Protein AF-A0A953JJY9-F1 (afdb_monomer)

Sequence (98 aa):
FASAAGGVASSGIHMTSTTRHGHRKATTGLRLRPVLGLVGSGEGREPLAQLERFCRGVSGPAFSHIFTEKEGADGHCQSGNLAYSAAVSMDWLDEAFA

pLDDT: mean 80.06, std 23.29, range [26.8, 98.19]

Secondary structure (DSSP, 8-state):
---------------EEE---------TT--PPPEEEEEEGGG-HHHHHHHHHHHHH-SS-EEEEEE-GGGT--SGGGTT-HHHHHHHHHHHHHHHH-

Foldseek 3Di:
DDDDDDDDDPPDPDKDKDDDPDDDPPPPPDDFAEDEAEAAPVCDDPSVVVLVCVCVVGPDIYIYDYHYVVNLQRDPPRVRCVPVVVVVVVSVVVVRPD

Nearest PDB structures (foldseek):
  5bp4-assembly3_F  TM=3.730E-01  e=6.730E-01  Mycolicibacterium smegmatis MC2 155
  5bp4-assembly7_M  TM=3.591E-01  e=1.159E+00  Mycolicibacterium smegmatis MC2 155
  5bp4-assembly4_H  TM=3.689E-01  e=1.864E+00  Mycolicibacterium smegmatis MC2 155

Radius of gyration: 16.46 Å; Cα contacts (8 Å, |Δi|>4): 113; chains: 1; bounding box: 34×44×38 Å

Structure (mmCIF, N/CA/C/O backbone):
data_AF-A0A953JJY9-F1
#
_entry.id   AF-A0A953JJY9-F1
#
loop_
_atom_site.group_PDB
_atom_site.id
_atom_site.type_symbol
_atom_site.label_atom_id
_atom_site.label_alt_id
_atom_site.label_comp_id
_atom_site.label_asym_id
_atom_site.label_entity_id
_atom_site.label_seq_id
_atom_site.pdbx_PDB_ins_code
_atom_site.Cartn_x
_atom_site.Cartn_y
_atom_site.Cartn_z
_atom_site.occupancy
_atom_site.B_iso_or_equiv
_atom_site.auth_seq_id
_atom_site.auth_comp_id
_atom_site.auth_asym_id
_atom_site.auth_atom_id
_atom_site.pdbx_PDB_model_num
ATOM 1 N N . PHE A 1 1 ? 22.774 -26.645 22.298 1.00 31.36 1 PHE A N 1
ATOM 2 C CA . PHE A 1 1 ? 21.880 -27.814 22.419 1.00 31.36 1 PHE A CA 1
ATOM 3 C C . PHE A 1 1 ? 20.616 -27.498 21.632 1.00 31.36 1 PHE A C 1
ATOM 5 O O . PHE A 1 1 ? 20.199 -26.349 21.642 1.00 31.36 1 PHE A O 1
ATOM 12 N N . ALA A 1 2 ? 20.134 -28.463 20.855 1.00 35.72 2 ALA A N 1
ATOM 13 C CA . ALA A 1 2 ? 19.170 -28.312 19.766 1.00 35.72 2 ALA A CA 1
ATOM 14 C C . ALA A 1 2 ? 17.785 -27.775 20.182 1.00 35.72 2 ALA A C 1
ATOM 16 O O . ALA A 1 2 ? 17.337 -28.049 21.288 1.00 35.72 2 ALA A O 1
ATOM 17 N N . SER A 1 3 ? 17.071 -27.127 19.256 1.00 32.03 3 SER A N 1
ATOM 18 C CA . SER A 1 3 ? 15.881 -27.738 18.637 1.00 32.03 3 SER A CA 1
ATOM 19 C C . SER A 1 3 ? 15.343 -26.862 17.507 1.00 32.03 3 SER A C 1
ATOM 21 O O . SER A 1 3 ? 15.116 -25.668 17.677 1.00 32.03 3 SER A O 1
ATOM 23 N N . ALA A 1 4 ? 15.118 -27.494 16.358 1.00 42.56 4 ALA A N 1
ATOM 24 C CA . ALA A 1 4 ? 14.312 -26.961 15.277 1.00 42.56 4 ALA A CA 1
ATOM 25 C C . ALA A 1 4 ? 12.836 -26.883 15.699 1.00 42.56 4 ALA A C 1
ATOM 27 O O . ALA A 1 4 ? 12.348 -27.745 16.430 1.00 42.56 4 ALA A O 1
ATOM 28 N N . ALA A 1 5 ? 12.125 -25.898 15.163 1.00 35.84 5 ALA A N 1
ATOM 29 C CA . ALA A 1 5 ? 10.695 -25.986 14.915 1.00 35.84 5 ALA A CA 1
ATOM 30 C C . ALA A 1 5 ? 10.437 -25.293 13.576 1.00 35.84 5 ALA A C 1
ATOM 32 O O . ALA A 1 5 ? 10.480 -24.069 13.469 1.00 35.84 5 ALA A O 1
ATOM 33 N N . GLY A 1 6 ? 10.247 -26.108 12.539 1.00 37.72 6 GLY A N 1
ATOM 34 C CA . GLY A 1 6 ? 9.621 -25.657 11.310 1.00 37.72 6 GLY A CA 1
ATOM 35 C C . GLY A 1 6 ? 8.184 -25.251 11.616 1.00 37.72 6 GLY A C 1
ATOM 36 O O . GLY A 1 6 ? 7.442 -26.001 12.247 1.00 37.72 6 GLY A O 1
ATOM 37 N N . GLY A 1 7 ? 7.815 -24.057 11.175 1.00 26.80 7 GLY A N 1
ATOM 38 C CA . GLY A 1 7 ? 6.450 -23.562 11.151 1.00 26.80 7 GLY A CA 1
ATOM 39 C C . GLY A 1 7 ? 6.220 -22.938 9.785 1.00 26.80 7 GLY A C 1
ATOM 40 O O . GLY A 1 7 ? 7.044 -22.158 9.314 1.00 26.80 7 GLY A O 1
ATOM 41 N N . VAL A 1 8 ? 5.144 -23.356 9.126 1.00 33.62 8 VAL A N 1
ATOM 42 C CA . VAL A 1 8 ? 4.689 -22.860 7.827 1.00 33.62 8 VAL A CA 1
ATOM 43 C C . VAL A 1 8 ? 4.668 -21.331 7.851 1.00 33.62 8 VAL A C 1
ATOM 45 O O . VAL A 1 8 ? 3.987 -20.737 8.685 1.00 33.62 8 VAL A O 1
ATOM 48 N N . ALA A 1 9 ? 5.424 -20.695 6.955 1.00 30.19 9 ALA A N 1
ATOM 49 C CA . ALA A 1 9 ? 5.325 -19.262 6.736 1.00 30.19 9 ALA A CA 1
ATOM 50 C C . ALA A 1 9 ? 3.935 -18.974 6.158 1.00 30.19 9 ALA A C 1
ATOM 52 O O . ALA A 1 9 ? 3.696 -19.163 4.966 1.00 30.19 9 ALA A O 1
ATOM 53 N N . SER A 1 10 ? 3.003 -18.553 7.015 1.00 36.44 10 SER A N 1
ATOM 54 C CA . SER A 1 10 ? 1.906 -17.710 6.556 1.00 36.44 10 SER A CA 1
ATOM 55 C C . SER A 1 10 ? 2.552 -16.541 5.822 1.00 36.44 10 SER A C 1
ATOM 57 O O . SER A 1 10 ? 3.498 -15.941 6.339 1.00 36.44 10 SER A O 1
ATOM 59 N N . SER A 1 11 ? 2.098 -16.267 4.604 1.00 40.00 11 SER A N 1
ATOM 60 C CA . SER A 1 11 ? 2.515 -15.122 3.798 1.00 40.00 11 SER A CA 1
ATOM 61 C C . SER A 1 11 ? 1.989 -13.826 4.432 1.00 40.00 11 SER A C 1
ATOM 63 O O . SER A 1 11 ? 1.206 -13.110 3.825 1.00 40.00 11 SER A O 1
ATOM 65 N N . GLY A 1 12 ? 2.360 -13.558 5.683 1.00 44.75 12 GLY A N 1
ATOM 66 C CA . GLY A 1 12 ? 2.023 -12.338 6.396 1.00 44.75 12 GLY A CA 1
ATOM 67 C C . GLY A 1 12 ? 2.920 -11.226 5.885 1.00 44.75 12 GLY A C 1
ATOM 68 O O . GLY A 1 12 ? 4.140 -11.268 6.069 1.00 44.75 12 GLY A O 1
ATOM 69 N N . ILE A 1 13 ? 2.321 -10.255 5.210 1.00 59.59 13 ILE A N 1
ATOM 70 C CA . ILE A 1 13 ? 2.979 -9.023 4.789 1.00 59.59 13 ILE A CA 1
ATOM 71 C C . ILE A 1 13 ? 3.521 -8.353 6.058 1.00 59.59 13 ILE A C 1
ATOM 73 O O . ILE A 1 13 ? 2.768 -7.995 6.960 1.00 59.59 13 ILE A O 1
ATOM 77 N N . HIS A 1 14 ? 4.847 -8.252 6.183 1.00 57.41 14 HIS A N 1
ATOM 78 C CA . HIS A 1 14 ? 5.489 -7.793 7.416 1.00 57.41 14 HIS A CA 1
ATOM 79 C C . HIS A 1 14 ? 5.311 -6.277 7.578 1.00 57.41 14 HIS A C 1
ATOM 81 O O . HIS A 1 14 ? 6.143 -5.491 7.124 1.00 57.41 14 HIS A O 1
ATOM 87 N N . MET A 1 15 ? 4.223 -5.855 8.225 1.00 67.25 15 MET A N 1
ATOM 88 C CA . MET A 1 15 ? 3.979 -4.443 8.502 1.00 67.25 15 MET A CA 1
ATOM 89 C C . MET A 1 15 ? 4.833 -3.933 9.657 1.00 67.25 15 MET A C 1
ATOM 91 O O . MET A 1 15 ? 4.920 -4.531 10.730 1.00 67.25 15 MET A O 1
ATOM 95 N N . THR A 1 16 ? 5.441 -2.767 9.454 1.00 63.97 16 THR A N 1
ATOM 96 C CA . THR A 1 16 ? 6.185 -2.088 10.516 1.00 63.97 16 THR A CA 1
ATOM 97 C C . THR A 1 16 ? 5.226 -1.244 11.355 1.00 63.97 16 THR A C 1
ATOM 99 O O . THR A 1 16 ? 4.613 -0.295 10.866 1.00 63.97 16 THR A O 1
ATOM 102 N N . SER A 1 17 ? 5.071 -1.599 12.634 1.00 52.31 17 SER A N 1
ATOM 103 C CA . SER A 1 17 ? 4.299 -0.817 13.607 1.00 52.31 17 SER A CA 1
ATOM 104 C C . SER A 1 17 ? 5.234 0.075 14.418 1.00 52.31 17 SER A C 1
ATOM 106 O O . SER A 1 17 ? 6.204 -0.402 15.007 1.00 52.31 17 SER A O 1
ATOM 108 N N . THR A 1 18 ? 4.941 1.376 14.482 1.00 54.62 18 THR A N 1
ATOM 109 C CA . THR A 1 18 ? 5.659 2.308 15.364 1.00 54.62 18 THR A CA 1
ATOM 110 C C . THR A 1 18 ? 4.679 2.917 16.359 1.00 54.62 18 THR A C 1
ATOM 112 O O . THR A 1 18 ? 3.974 3.872 16.048 1.00 54.62 18 THR A O 1
ATOM 115 N N . THR A 1 19 ? 4.655 2.401 17.590 1.00 47.41 19 THR A N 1
ATOM 116 C CA . THR A 1 19 ? 3.926 3.035 18.700 1.00 47.41 19 THR A CA 1
ATOM 117 C C . THR A 1 19 ? 4.924 3.709 19.640 1.00 47.41 19 THR A C 1
ATOM 119 O O . THR A 1 19 ? 5.706 3.031 20.304 1.00 47.41 19 THR A O 1
ATOM 122 N N . ARG A 1 20 ? 4.917 5.048 19.736 1.00 50.06 20 ARG A N 1
ATOM 123 C CA . ARG A 1 20 ? 5.673 5.763 20.783 1.00 50.06 20 ARG A CA 1
ATOM 124 C C . ARG A 1 20 ? 4.785 6.037 21.997 1.00 50.06 20 ARG A C 1
ATOM 126 O O . ARG A 1 20 ? 3.811 6.776 21.903 1.00 50.06 20 ARG A O 1
ATOM 133 N N . HIS A 1 21 ? 5.208 5.534 23.156 1.00 41.34 21 HIS A N 1
ATOM 134 C CA . HIS A 1 21 ? 4.805 6.026 24.476 1.00 41.34 21 HIS A CA 1
ATOM 135 C C . HIS A 1 21 ? 5.470 7.396 24.715 1.00 41.34 21 HIS A C 1
ATOM 137 O O . HIS A 1 21 ? 6.595 7.482 25.199 1.00 41.34 21 HIS A O 1
ATOM 143 N N . GLY A 1 22 ? 4.827 8.487 24.301 1.00 46.75 22 GLY A N 1
ATOM 144 C CA . GLY A 1 22 ? 5.287 9.849 24.581 1.00 46.75 22 GLY A CA 1
ATOM 145 C C . GLY A 1 22 ? 4.179 10.662 25.235 1.00 46.75 22 GLY A C 1
ATOM 146 O O . GLY A 1 22 ? 3.059 10.665 24.731 1.00 46.75 22 GLY A O 1
ATOM 147 N N . HIS A 1 23 ? 4.493 11.360 26.332 1.00 44.78 23 HIS A N 1
ATOM 148 C CA . HIS A 1 23 ? 3.585 12.244 27.070 1.00 44.78 23 HIS A CA 1
ATOM 149 C C . HIS A 1 23 ? 3.063 13.395 26.188 1.00 44.78 23 HIS A C 1
ATOM 151 O O . HIS A 1 23 ? 3.574 14.513 26.225 1.00 44.78 23 HIS A O 1
ATOM 157 N N . ARG A 1 24 ? 2.029 13.144 25.382 1.00 59.38 24 ARG A N 1
ATOM 158 C CA . ARG A 1 24 ? 1.174 14.192 24.812 1.00 59.38 24 ARG A CA 1
ATOM 159 C C . ARG A 1 24 ? -0.081 14.281 25.677 1.00 59.38 24 ARG A C 1
ATOM 161 O O . ARG A 1 24 ? -0.573 13.255 26.141 1.00 59.38 24 ARG A O 1
ATOM 168 N N . LYS A 1 25 ? -0.563 15.505 25.942 1.00 50.53 25 LYS A N 1
ATOM 169 C CA . LYS A 1 25 ? -1.777 15.744 26.744 1.00 50.53 25 LYS A CA 1
ATOM 170 C C . LYS A 1 25 ? -2.889 14.814 26.261 1.00 50.53 25 LYS A C 1
ATOM 172 O O . LYS A 1 25 ? -3.255 14.866 25.088 1.00 50.53 25 LYS A O 1
ATOM 177 N N . ALA A 1 26 ? -3.404 13.989 27.170 1.00 53.12 26 ALA A N 1
ATOM 178 C CA . ALA A 1 26 ? -4.553 13.143 26.909 1.00 53.12 26 ALA A CA 1
ATOM 179 C C . ALA A 1 26 ? -5.703 14.034 26.424 1.00 53.12 26 ALA A C 1
ATOM 181 O O . ALA A 1 26 ? -6.202 14.884 27.159 1.00 53.12 26 ALA A O 1
ATOM 182 N N . THR A 1 27 ? -6.084 13.883 25.159 1.00 56.78 27 THR A N 1
ATOM 183 C CA . THR A 1 27 ? -7.329 14.443 24.632 1.00 56.78 27 THR A CA 1
ATOM 184 C C . THR A 1 27 ? -8.425 13.498 25.100 1.00 56.78 27 THR A C 1
ATOM 186 O O . THR A 1 27 ? -8.821 12.570 24.398 1.00 56.78 27 THR A O 1
ATOM 189 N N . THR A 1 28 ? -8.808 13.646 26.367 1.00 50.34 28 THR A N 1
AT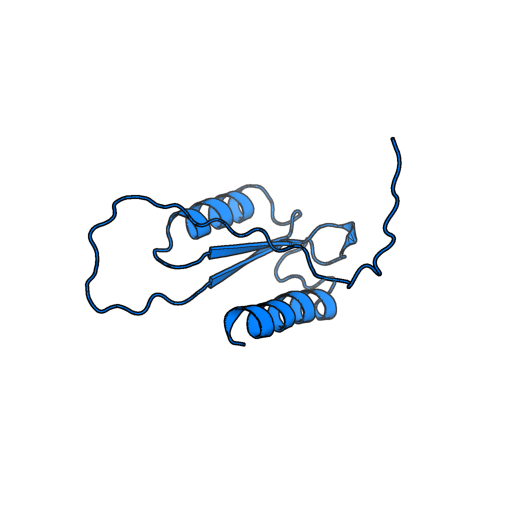OM 190 C CA . THR A 1 28 ? -9.777 12.783 27.039 1.00 50.34 28 THR A CA 1
ATOM 191 C C . THR A 1 28 ? -11.074 12.769 26.223 1.00 50.34 28 THR A C 1
ATOM 193 O O . THR A 1 28 ? -11.759 13.784 26.146 1.00 50.34 28 THR A O 1
ATOM 196 N N . GLY A 1 29 ? -11.373 11.642 25.564 1.00 59.12 29 GLY A N 1
ATOM 197 C CA . GLY A 1 29 ? -12.608 11.422 24.798 1.00 59.12 29 GLY A CA 1
ATOM 198 C C . GLY A 1 29 ? -12.466 11.204 23.284 1.00 59.12 29 GLY A C 1
ATOM 199 O O . GLY A 1 29 ? -13.445 10.796 22.662 1.00 59.12 29 GLY A O 1
ATOM 200 N N . LEU A 1 30 ? -11.294 11.410 22.664 1.00 62.53 30 LEU A N 1
ATOM 201 C CA . LEU A 1 30 ? -11.138 11.180 21.218 1.00 62.53 30 LEU A CA 1
ATOM 202 C C . LEU A 1 30 ? -10.676 9.742 20.918 1.00 62.53 30 LEU A C 1
ATOM 204 O O . LEU A 1 30 ? -9.567 9.350 21.280 1.00 62.53 30 LEU A O 1
ATOM 208 N N . ARG A 1 31 ? -11.503 8.951 20.215 1.00 68.62 31 ARG A N 1
ATOM 209 C CA . ARG A 1 31 ? -11.091 7.638 19.686 1.00 68.62 31 ARG A CA 1
ATOM 210 C C . ARG A 1 31 ? -10.190 7.847 18.470 1.00 68.62 31 ARG A C 1
ATOM 212 O O . ARG A 1 31 ? -10.671 8.107 17.367 1.00 68.62 31 ARG A O 1
ATOM 219 N N . LEU A 1 32 ? -8.887 7.737 18.694 1.00 78.94 32 LEU A N 1
ATOM 220 C CA . LEU A 1 32 ? -7.874 7.817 17.649 1.00 78.94 32 LEU A CA 1
ATOM 221 C C . LEU A 1 32 ? -8.041 6.651 16.664 1.00 78.94 32 LEU A C 1
ATOM 223 O O . LEU A 1 32 ? -8.243 5.510 17.079 1.00 78.94 32 LEU A O 1
ATOM 227 N N . ARG A 1 33 ? -8.002 6.948 15.362 1.00 85.62 33 ARG A N 1
ATOM 228 C CA . ARG A 1 33 ? -8.147 5.948 14.297 1.00 85.62 33 ARG A CA 1
ATOM 229 C C . ARG A 1 33 ? -6.772 5.401 13.908 1.00 85.62 33 ARG A C 1
ATOM 231 O O . ARG A 1 33 ? -5.847 6.209 13.802 1.00 85.62 33 ARG A O 1
ATOM 238 N N . PRO A 1 34 ? -6.627 4.077 13.719 1.00 93.69 34 PRO A N 1
ATOM 239 C CA . PRO A 1 34 ? -5.408 3.526 13.147 1.00 93.69 34 PRO A CA 1
ATOM 240 C C . PRO A 1 34 ? -5.251 4.033 11.709 1.00 93.69 34 PRO A C 1
ATOM 242 O O . PRO A 1 34 ? -6.244 4.258 11.013 1.00 93.69 34 PRO A O 1
ATOM 245 N N . VAL A 1 35 ? -4.008 4.239 11.282 1.00 95.00 35 VAL A N 1
ATOM 246 C CA . VAL A 1 35 ? -3.676 4.685 9.924 1.00 95.00 35 VAL A CA 1
ATOM 247 C C . VAL A 1 35 ? -2.636 3.768 9.294 1.00 95.00 35 VAL A C 1
ATOM 249 O O . VAL A 1 35 ? -1.736 3.291 9.986 1.00 95.00 35 VAL A O 1
ATOM 252 N N . LEU A 1 36 ? -2.736 3.587 7.979 1.00 96.94 36 LEU A N 1
ATOM 253 C CA . LEU A 1 36 ? -1.746 2.907 7.150 1.00 96.94 36 LEU A CA 1
ATOM 254 C C . LEU A 1 36 ? -1.180 3.896 6.129 1.00 96.94 36 LEU A C 1
ATOM 256 O O . LEU A 1 36 ? -1.926 4.475 5.341 1.00 96.94 36 LEU A O 1
ATOM 260 N N . GLY A 1 37 ? 0.133 4.106 6.164 1.00 97.12 37 GLY A N 1
ATOM 261 C CA . GLY A 1 37 ? 0.868 4.847 5.145 1.00 97.12 37 GLY A CA 1
ATOM 262 C C . GLY A 1 37 ? 1.465 3.904 4.103 1.00 97.12 37 GLY A C 1
ATOM 263 O O . GLY A 1 37 ? 2.124 2.927 4.454 1.00 97.12 37 GLY A O 1
ATOM 264 N N . LEU A 1 38 ? 1.257 4.213 2.827 1.00 97.69 38 LEU A N 1
ATOM 265 C CA . LEU A 1 38 ? 1.742 3.432 1.693 1.00 97.69 38 LEU A CA 1
ATOM 266 C C . LEU A 1 38 ? 2.665 4.303 0.844 1.00 97.69 38 LEU A C 1
ATOM 268 O O . LEU A 1 38 ? 2.304 5.430 0.508 1.00 97.69 38 LEU A O 1
ATOM 272 N N . VAL A 1 39 ? 3.850 3.796 0.513 1.00 98.12 39 VAL A N 1
ATOM 273 C CA . VAL A 1 39 ? 4.795 4.483 -0.378 1.00 98.12 39 VAL A CA 1
ATOM 274 C C . VAL A 1 39 ? 5.628 3.463 -1.139 1.00 98.12 39 VAL A C 1
ATOM 276 O O . VAL A 1 39 ? 5.947 2.401 -0.614 1.00 98.12 39 VAL A O 1
ATOM 279 N N . GLY A 1 40 ? 6.005 3.772 -2.368 1.00 98.12 40 GLY A N 1
ATOM 280 C CA . GLY A 1 40 ? 6.976 2.994 -3.121 1.00 98.12 40 GLY A CA 1
ATOM 281 C C . GLY A 1 40 ? 8.419 3.457 -2.894 1.00 98.12 40 GLY A C 1
ATOM 282 O O . GLY A 1 40 ? 8.697 4.651 -2.767 1.00 98.12 40 GLY A O 1
ATOM 283 N N . SER A 1 41 ? 9.377 2.526 -2.875 1.00 97.69 41 SER A N 1
ATOM 284 C CA . SER A 1 41 ? 10.808 2.841 -2.753 1.00 97.69 41 SER A CA 1
ATOM 285 C C . SER A 1 41 ? 11.342 3.659 -3.934 1.00 97.69 41 SER A C 1
ATOM 287 O O . SER A 1 41 ? 12.339 4.366 -3.786 1.00 97.69 41 SER A O 1
ATOM 289 N N . GLY A 1 42 ? 10.674 3.582 -5.089 1.00 97.19 42 GLY A N 1
ATOM 290 C CA . GLY A 1 42 ? 10.984 4.332 -6.304 1.00 97.19 42 GLY A CA 1
AT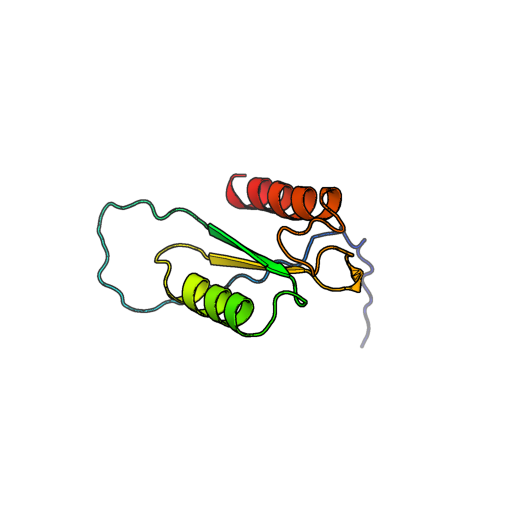OM 291 C C . GLY A 1 42 ? 10.400 5.750 -6.343 1.00 97.19 42 GLY A C 1
ATOM 292 O O . GLY A 1 42 ? 10.738 6.513 -7.245 1.00 97.19 42 GLY A O 1
ATOM 293 N N . GLU A 1 43 ? 9.572 6.156 -5.370 1.00 96.94 43 GLU A N 1
ATOM 294 C CA . GLU A 1 43 ? 8.941 7.492 -5.353 1.00 96.94 43 GLU A CA 1
ATOM 295 C C . GLU A 1 43 ? 9.912 8.626 -4.965 1.00 96.94 43 GLU A C 1
ATOM 297 O O . GLU A 1 43 ? 9.621 9.812 -5.133 1.00 96.94 43 GLU A O 1
ATOM 302 N N . GLY A 1 44 ? 11.107 8.275 -4.487 1.00 96.56 44 GLY A N 1
ATOM 303 C CA . GLY A 1 44 ? 12.175 9.216 -4.169 1.00 96.56 44 GLY A CA 1
ATOM 304 C C . GLY A 1 44 ? 12.171 9.704 -2.719 1.00 96.56 44 GLY A C 1
ATOM 305 O O . GLY A 1 44 ? 11.389 9.285 -1.868 1.00 96.56 44 GLY A O 1
ATOM 306 N N . ARG A 1 45 ? 13.119 10.597 -2.411 1.00 97.56 45 ARG A N 1
ATOM 307 C CA . ARG A 1 45 ? 13.437 10.965 -1.019 1.00 97.56 45 ARG A CA 1
ATOM 308 C C . ARG A 1 45 ? 12.318 11.712 -0.300 1.00 97.56 45 ARG A C 1
ATOM 310 O O . ARG A 1 45 ? 12.125 11.486 0.889 1.00 97.56 45 ARG A O 1
ATOM 317 N N . GLU A 1 46 ? 11.628 12.624 -0.983 1.00 98.19 46 GLU A N 1
ATOM 318 C CA . GLU A 1 46 ? 10.620 13.461 -0.323 1.00 98.19 46 GLU A CA 1
ATOM 319 C C . GLU A 1 46 ? 9.373 12.653 0.081 1.00 98.19 46 GLU A C 1
ATOM 321 O O . GLU A 1 46 ? 9.008 12.749 1.251 1.00 98.19 46 GLU A O 1
ATOM 326 N N . PRO A 1 47 ? 8.776 11.788 -0.767 1.00 97.31 47 PRO A N 1
ATOM 327 C CA . PRO A 1 47 ? 7.668 10.924 -0.339 1.00 97.31 47 PRO A CA 1
ATOM 328 C C . PRO A 1 47 ? 8.021 10.012 0.844 1.00 97.31 47 PRO A C 1
ATOM 330 O O . PRO A 1 47 ? 7.252 9.908 1.799 1.00 97.31 47 PRO A O 1
ATOM 333 N N . LEU A 1 48 ? 9.226 9.431 0.851 1.00 97.44 48 LEU A N 1
ATOM 334 C CA . LEU A 1 48 ? 9.717 8.627 1.978 1.00 97.44 48 LEU A CA 1
ATOM 335 C C . LEU A 1 48 ? 9.857 9.458 3.266 1.00 97.44 48 LEU A C 1
ATOM 337 O O . LEU A 1 48 ? 9.439 9.027 4.342 1.00 97.44 48 LEU A O 1
ATOM 341 N N . ALA A 1 49 ? 10.399 10.676 3.169 1.00 97.56 49 ALA A N 1
ATOM 342 C CA . ALA A 1 49 ? 10.501 11.585 4.310 1.00 97.56 49 ALA A CA 1
ATOM 343 C C . ALA A 1 49 ? 9.119 12.045 4.810 1.00 97.56 49 ALA A C 1
ATOM 345 O O . ALA A 1 49 ? 8.921 12.230 6.013 1.00 97.56 49 ALA A O 1
ATOM 346 N N . GLN A 1 50 ? 8.152 12.230 3.909 1.00 97.75 50 GLN A N 1
ATOM 347 C CA . GLN A 1 50 ? 6.772 12.559 4.260 1.00 97.75 50 GLN A CA 1
ATOM 348 C C . GLN A 1 50 ? 6.083 11.408 4.989 1.00 97.75 50 GLN A C 1
ATOM 350 O O . GLN A 1 50 ? 5.429 11.672 5.996 1.00 97.75 50 GLN A O 1
ATOM 355 N N . LEU A 1 51 ? 6.289 10.157 4.562 1.00 97.19 51 LEU A N 1
ATOM 356 C CA . LEU A 1 51 ? 5.796 8.980 5.279 1.00 97.19 51 LEU A CA 1
ATOM 357 C C . LEU A 1 51 ? 6.330 8.946 6.718 1.00 97.19 51 LEU A C 1
ATOM 359 O O . LEU A 1 51 ? 5.554 8.824 7.665 1.00 97.19 51 LEU A O 1
ATOM 363 N N . GLU A 1 52 ? 7.639 9.132 6.908 1.00 95.94 52 GLU A N 1
ATOM 364 C CA . GLU A 1 52 ? 8.243 9.135 8.246 1.00 95.94 52 GLU A CA 1
ATOM 365 C C . GLU A 1 52 ? 7.653 10.247 9.135 1.00 95.94 52 GLU A C 1
ATOM 367 O O . GLU A 1 52 ? 7.286 10.022 10.295 1.00 95.94 52 GLU A O 1
ATOM 372 N N . ARG A 1 53 ? 7.520 11.464 8.586 1.00 97.00 53 ARG A N 1
ATOM 373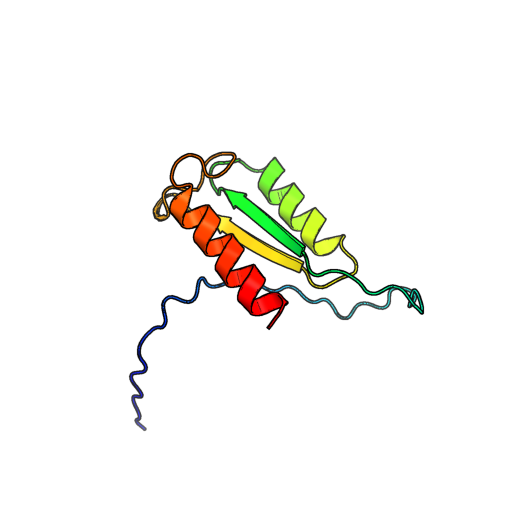 C CA . ARG A 1 53 ? 6.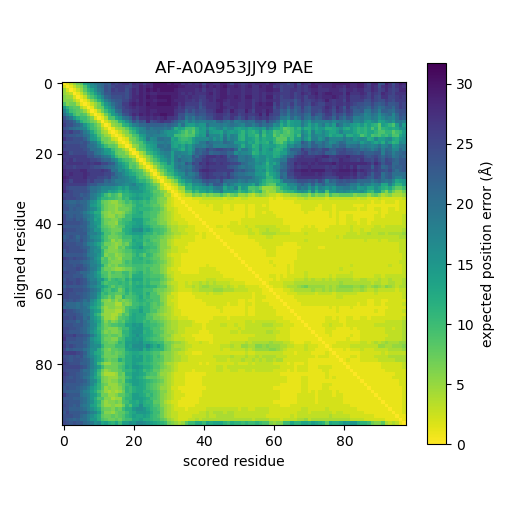907 12.606 9.283 1.00 97.00 53 ARG A CA 1
ATOM 374 C C . ARG A 1 53 ? 5.440 12.338 9.622 1.00 97.00 53 ARG A C 1
ATOM 376 O O . ARG A 1 53 ? 5.017 12.680 10.725 1.00 97.00 53 ARG A O 1
ATOM 383 N N . PHE A 1 54 ? 4.687 11.722 8.711 1.00 94.88 54 PHE A N 1
ATOM 384 C CA . PHE A 1 54 ? 3.288 11.346 8.903 1.00 94.88 54 PHE A CA 1
ATOM 385 C C . PHE A 1 54 ? 3.141 10.350 10.057 1.00 94.88 54 PHE A C 1
ATOM 387 O O . PHE A 1 54 ? 2.453 10.655 11.033 1.00 94.88 54 PHE A O 1
ATOM 394 N N . CYS A 1 55 ? 3.863 9.225 10.020 1.00 93.56 55 CYS A N 1
ATOM 395 C CA . CYS A 1 55 ? 3.807 8.196 11.062 1.00 93.56 55 CYS A CA 1
ATOM 396 C C . CYS A 1 55 ? 4.214 8.734 12.445 1.00 93.56 55 CYS A C 1
ATOM 398 O O . CYS A 1 55 ? 3.656 8.332 13.462 1.00 93.56 55 CYS A O 1
ATOM 400 N N . ARG A 1 56 ? 5.145 9.695 12.508 1.00 91.44 56 ARG A N 1
ATOM 401 C CA . ARG A 1 56 ? 5.520 10.384 13.759 1.00 91.44 56 ARG A CA 1
ATOM 402 C C . ARG A 1 56 ? 4.515 11.447 14.222 1.00 91.44 56 ARG A C 1
ATOM 404 O O . ARG A 1 56 ? 4.521 11.840 15.397 1.00 91.44 56 ARG A O 1
ATOM 411 N N . GLY A 1 57 ? 3.742 11.997 13.291 1.00 90.62 57 GLY A N 1
ATOM 412 C CA . GLY A 1 57 ? 2.834 13.117 13.511 1.00 90.62 57 GLY A CA 1
ATOM 413 C C . GLY A 1 57 ? 1.477 12.687 14.054 1.00 90.62 57 GLY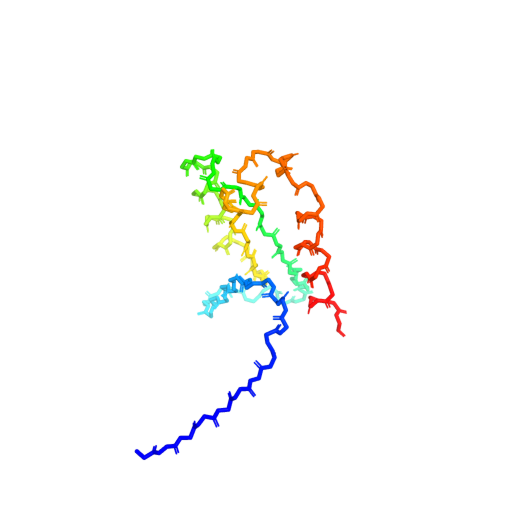 A C 1
ATOM 414 O O . GLY A 1 57 ? 0.928 13.382 14.914 1.00 90.62 57 GLY A O 1
ATOM 415 N N . VAL A 1 58 ? 0.966 11.545 13.588 1.00 89.69 58 VAL A N 1
ATOM 416 C CA . VAL A 1 58 ? -0.351 11.036 13.978 1.00 89.69 58 VAL A CA 1
ATOM 417 C C . VAL A 1 58 ? -0.411 10.671 15.460 1.00 89.69 58 VAL A C 1
ATOM 419 O O . VAL A 1 58 ? 0.547 10.188 16.059 1.00 89.69 58 VAL A O 1
ATOM 422 N N . SER A 1 59 ? -1.558 10.952 16.075 1.00 87.19 59 SER A N 1
ATOM 423 C CA . SER A 1 59 ? -1.775 10.706 17.502 1.00 87.19 59 SER A CA 1
ATOM 424 C C . SER A 1 59 ? -2.161 9.256 17.814 1.00 87.19 59 SER A C 1
ATOM 426 O O . SER A 1 59 ? -2.002 8.845 18.959 1.00 87.19 59 SER A O 1
ATOM 428 N N . GLY A 1 60 ? -2.678 8.508 16.830 1.00 87.81 60 GLY A N 1
ATOM 429 C CA . GLY A 1 60 ? -3.102 7.105 16.952 1.00 87.81 60 GLY A CA 1
ATOM 430 C C . GLY A 1 60 ? -2.067 6.092 16.452 1.00 87.81 60 GLY A C 1
ATOM 431 O O . GLY A 1 60 ? -0.971 6.490 16.057 1.00 87.81 60 GLY A O 1
ATOM 432 N N . PRO A 1 61 ? -2.409 4.787 16.451 1.00 91.38 61 PRO A N 1
ATOM 433 C CA . PRO A 1 61 ? -1.554 3.747 15.885 1.00 91.38 61 PRO A CA 1
ATOM 434 C C . PRO A 1 61 ? -1.225 4.034 14.417 1.00 91.38 61 PRO A C 1
ATOM 436 O O . PRO A 1 61 ? -2.128 4.276 13.613 1.00 91.38 61 PRO A O 1
ATOM 439 N N . ALA A 1 62 ? 0.063 3.998 14.083 1.00 94.19 62 ALA A N 1
ATOM 440 C CA . ALA A 1 62 ? 0.567 4.231 12.738 1.00 94.19 62 ALA A CA 1
ATOM 441 C C . ALA A 1 62 ? 1.280 2.984 12.219 1.00 94.19 62 ALA A C 1
ATOM 443 O O . ALA A 1 62 ? 2.206 2.475 12.860 1.00 94.19 62 ALA A O 1
ATOM 444 N N . PHE A 1 63 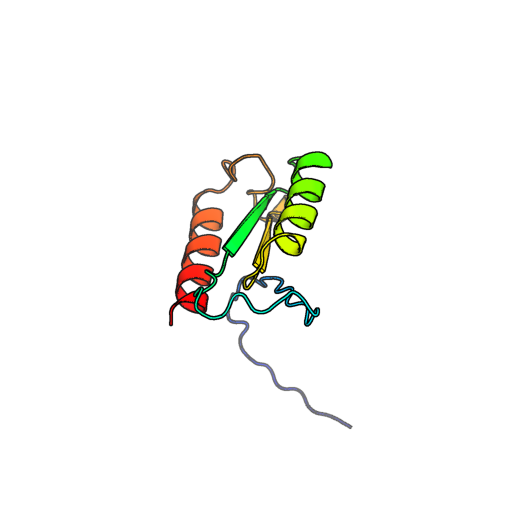? 0.858 2.538 11.043 1.00 95.56 63 PHE A N 1
ATOM 445 C CA . PHE A 1 63 ? 1.461 1.451 10.288 1.00 95.56 63 PHE A CA 1
ATOM 446 C C . PHE A 1 63 ? 1.986 1.999 8.968 1.00 95.56 63 PHE A C 1
ATOM 448 O O . PHE A 1 63 ? 1.455 2.981 8.437 1.00 95.56 63 PHE A O 1
ATOM 455 N N . SER A 1 64 ? 3.022 1.368 8.432 1.00 96.75 64 SER A N 1
ATOM 456 C CA . SER A 1 64 ? 3.524 1.710 7.107 1.00 96.75 64 SER A CA 1
ATOM 457 C C . SER A 1 64 ? 4.038 0.503 6.342 1.00 96.75 64 SER A C 1
ATOM 459 O O . SER A 1 64 ? 4.661 -0.386 6.933 1.00 96.75 64 SER A O 1
ATOM 461 N N . HIS A 1 65 ? 3.843 0.539 5.023 1.00 97.56 65 HIS A N 1
ATOM 462 C CA . HIS A 1 65 ? 4.444 -0.387 4.066 1.00 97.56 65 HIS A CA 1
ATOM 463 C C . HIS A 1 65 ? 5.213 0.390 2.994 1.00 97.56 65 HIS A C 1
ATOM 465 O O . HIS A 1 65 ? 4.676 1.324 2.393 1.00 97.56 65 HIS A O 1
ATOM 471 N N . ILE A 1 66 ? 6.472 0.002 2.771 1.00 97.81 66 ILE A N 1
ATOM 472 C CA . ILE A 1 66 ? 7.302 0.528 1.684 1.00 97.81 66 ILE A CA 1
ATOM 473 C C . ILE A 1 66 ? 7.377 -0.548 0.605 1.00 97.81 66 ILE A C 1
ATOM 475 O O . ILE A 1 66 ? 8.048 -1.560 0.800 1.00 97.81 66 ILE A O 1
ATOM 479 N N . PHE A 1 67 ? 6.712 -0.318 -0.524 1.00 98.06 67 PHE A N 1
ATOM 480 C CA . PHE A 1 67 ? 6.743 -1.234 -1.657 1.00 98.06 67 PHE A CA 1
ATOM 481 C C . PHE A 1 67 ? 8.106 -1.201 -2.341 1.00 98.06 67 PHE A C 1
ATOM 483 O O . PHE A 1 67 ? 8.630 -0.133 -2.651 1.00 98.06 67 PHE A O 1
ATOM 490 N N . THR A 1 68 ? 8.670 -2.370 -2.597 1.00 97.19 68 THR A N 1
ATOM 491 C CA . THR A 1 68 ? 9.985 -2.557 -3.208 1.00 97.19 68 THR A CA 1
ATOM 492 C C . THR A 1 68 ? 9.870 -2.945 -4.676 1.00 97.19 68 THR A C 1
ATOM 494 O O . THR A 1 68 ? 8.847 -3.464 -5.122 1.00 97.19 68 THR A O 1
ATOM 497 N N . GLU A 1 69 ? 10.945 -2.736 -5.438 1.00 96.94 69 GLU A N 1
ATOM 498 C CA . GLU A 1 69 ? 11.006 -3.106 -6.862 1.00 96.94 69 GLU A CA 1
ATOM 499 C C . GLU A 1 69 ? 10.676 -4.593 -7.079 1.00 96.94 69 GLU A C 1
ATOM 501 O O . GLU A 1 69 ? 9.988 -4.961 -8.028 1.00 96.94 69 GLU A O 1
ATOM 506 N N . LYS A 1 70 ? 11.079 -5.461 -6.139 1.00 97.12 70 LYS A N 1
ATOM 507 C CA . LYS A 1 70 ? 10.782 -6.903 -6.180 1.00 97.12 70 LYS A CA 1
ATOM 508 C C . LYS A 1 70 ? 9.290 -7.218 -6.076 1.00 97.12 70 LYS A C 1
ATOM 510 O O . LYS A 1 70 ? 8.859 -8.254 -6.571 1.00 97.12 70 LYS A O 1
ATOM 515 N N . GLU A 1 71 ? 8.520 -6.355 -5.424 1.00 96.38 71 GLU A N 1
ATOM 516 C CA . GLU A 1 71 ? 7.065 -6.479 -5.311 1.00 96.38 71 GLU A CA 1
ATOM 517 C C . GLU A 1 71 ? 6.345 -5.890 -6.539 1.00 96.38 71 GLU A C 1
ATOM 519 O O . GLU A 1 71 ? 5.134 -6.055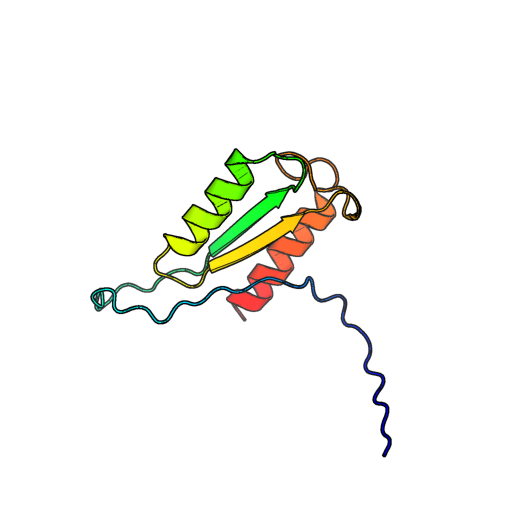 -6.684 1.00 96.38 71 GLU A O 1
ATOM 524 N N . GLY A 1 72 ? 7.070 -5.208 -7.437 1.00 97.06 72 GLY A N 1
ATOM 525 C CA . GLY A 1 72 ? 6.527 -4.57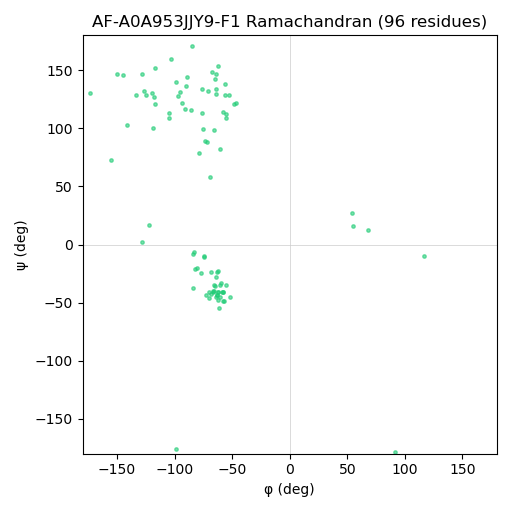9 -8.644 1.00 97.06 72 GLY A CA 1
ATOM 526 C C . GLY A 1 72 ? 5.602 -3.387 -8.375 1.00 97.06 72 GLY A C 1
ATOM 527 O O . GLY A 1 72 ? 4.893 -2.949 -9.274 1.00 97.06 72 GLY A O 1
ATOM 528 N N . ALA A 1 73 ? 5.570 -2.877 -7.142 1.00 97.25 73 ALA A N 1
ATOM 529 C CA . ALA A 1 73 ? 4.686 -1.797 -6.691 1.00 97.25 73 ALA A CA 1
ATOM 530 C C . ALA A 1 73 ? 5.459 -0.585 -6.131 1.00 97.25 73 ALA A C 1
ATOM 532 O O . ALA A 1 73 ? 4.888 0.260 -5.449 1.00 97.25 73 ALA A O 1
ATOM 533 N N . ASP A 1 74 ? 6.754 -0.469 -6.416 1.00 97.25 74 ASP A N 1
ATOM 534 C CA . ASP A 1 74 ? 7.634 0.593 -5.910 1.00 97.25 74 ASP A CA 1
ATOM 535 C C . ASP A 1 74 ? 7.433 1.970 -6.553 1.00 97.25 74 ASP A C 1
ATOM 537 O O . ASP A 1 74 ? 8.010 2.955 -6.086 1.00 97.25 74 ASP A O 1
ATOM 541 N N . GLY A 1 75 ? 6.645 2.044 -7.624 1.00 94.50 75 GLY A N 1
ATOM 542 C CA . GLY A 1 75 ? 6.283 3.287 -8.292 1.00 94.50 75 GLY A CA 1
ATOM 543 C C . GLY A 1 75 ? 5.075 3.993 -7.670 1.00 94.50 75 GLY A C 1
ATOM 544 O O . GLY A 1 75 ? 4.341 3.446 -6.844 1.00 94.50 75 GLY A O 1
ATOM 545 N N . HIS A 1 76 ? 4.832 5.218 -8.136 1.00 93.62 76 HIS A N 1
ATOM 546 C CA . HIS A 1 76 ? 3.710 6.040 -7.689 1.00 93.62 76 HIS A CA 1
ATOM 547 C C . HIS A 1 76 ? 2.357 5.331 -7.870 1.00 93.62 76 HIS A C 1
ATOM 549 O O . HIS A 1 76 ? 2.101 4.676 -8.893 1.00 93.62 76 HIS A O 1
ATOM 555 N N . CYS A 1 77 ? 1.495 5.467 -6.860 1.00 93.56 77 CYS A N 1
ATOM 556 C CA . CYS A 1 77 ? 0.184 4.812 -6.766 1.00 93.56 77 CYS A CA 1
ATOM 557 C C . CYS A 1 77 ? 0.219 3.279 -6.892 1.00 93.56 77 CYS A C 1
ATOM 559 O O . CYS A 1 77 ? -0.816 2.675 -7.172 1.00 93.56 77 CYS A O 1
ATOM 561 N N . GLN A 1 78 ? 1.395 2.648 -6.755 1.00 97.31 78 GLN A N 1
ATOM 562 C CA . GLN A 1 78 ? 1.575 1.199 -6.870 1.00 97.31 78 GLN A CA 1
ATOM 563 C C . GLN A 1 78 ? 1.026 0.637 -8.197 1.00 97.31 78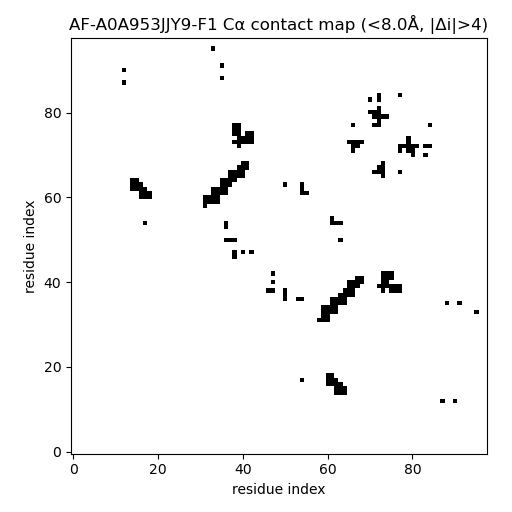 GLN A C 1
ATOM 565 O O . GLN A 1 78 ? 0.641 -0.528 -8.294 1.00 97.31 78 GLN A O 1
ATOM 570 N N . SER A 1 79 ? 0.990 1.470 -9.243 1.00 96.12 79 SER A N 1
ATOM 571 C CA . SER A 1 79 ? 0.360 1.149 -10.531 1.00 96.12 79 SER A CA 1
ATOM 572 C C . SER A 1 79 ? 1.003 -0.041 -11.252 1.00 96.12 79 SER A C 1
ATOM 574 O O . SER A 1 79 ? 0.333 -0.703 -12.041 1.00 96.12 79 SER A O 1
ATOM 576 N N . GLY A 1 80 ? 2.265 -0.357 -10.938 1.00 96.38 80 GLY A N 1
ATOM 577 C CA . GLY A 1 80 ? 2.958 -1.547 -11.437 1.00 96.38 80 GLY A CA 1
ATOM 578 C C . GLY A 1 80 ? 2.414 -2.872 -10.888 1.00 96.38 80 GLY A C 1
ATOM 579 O O . GLY A 1 80 ? 2.551 -3.898 -11.552 1.00 96.38 80 GLY A O 1
ATOM 580 N N . ASN A 1 81 ? 1.752 -2.865 -9.721 1.00 98.00 81 ASN A N 1
ATOM 581 C CA . ASN A 1 81 ? 1.147 -4.057 -9.126 1.00 98.00 81 ASN A CA 1
ATOM 582 C C . ASN A 1 81 ? -0.015 -3.703 -8.174 1.00 98.00 81 ASN A C 1
ATOM 584 O O . ASN A 1 81 ? 0.074 -3.819 -6.948 1.00 98.00 81 ASN A O 1
ATOM 588 N N . LEU A 1 82 ? -1.142 -3.287 -8.762 1.00 97.38 82 LEU A N 1
ATOM 589 C CA . LEU A 1 82 ? -2.355 -2.909 -8.024 1.00 97.38 82 LEU A CA 1
ATOM 590 C C . LEU A 1 82 ? -2.929 -4.057 -7.185 1.00 97.38 82 LEU A C 1
ATOM 592 O O . LEU A 1 82 ? -3.448 -3.814 -6.099 1.00 97.38 82 LEU A O 1
ATOM 596 N N . ALA A 1 83 ? -2.829 -5.297 -7.672 1.00 97.69 83 ALA A N 1
ATOM 597 C CA . ALA A 1 83 ? -3.329 -6.467 -6.956 1.00 97.69 83 ALA A CA 1
ATOM 598 C C . ALA A 1 83 ? -2.587 -6.664 -5.627 1.00 97.69 83 ALA A C 1
ATOM 600 O O . ALA A 1 83 ? -3.220 -6.882 -4.597 1.00 97.69 83 ALA A O 1
ATOM 601 N N . TYR A 1 84 ? -1.259 -6.519 -5.633 1.00 97.50 84 TYR A N 1
ATOM 602 C CA . TYR A 1 84 ? -0.465 -6.604 -4.412 1.00 97.50 84 TYR A CA 1
ATOM 603 C C . TYR A 1 84 ? -0.722 -5.425 -3.466 1.00 97.50 84 TYR A C 1
ATOM 605 O O . TYR A 1 84 ? -0.910 -5.632 -2.272 1.00 97.50 84 TYR A O 1
ATOM 613 N N . SER A 1 85 ? -0.822 -4.197 -3.988 1.00 97.44 85 SER A N 1
ATOM 614 C CA . SER A 1 85 ? -1.183 -3.022 -3.175 1.00 97.44 85 SER A CA 1
ATOM 615 C C . SER A 1 85 ? -2.547 -3.169 -2.487 1.00 97.44 85 SER A C 1
ATOM 617 O O . SER A 1 85 ? -2.703 -2.843 -1.306 1.00 97.44 85 SER A O 1
ATOM 619 N N . ALA A 1 86 ? -3.528 -3.728 -3.202 1.00 97.75 86 ALA A N 1
ATOM 620 C CA . ALA A 1 86 ? -4.832 -4.042 -2.640 1.00 97.75 86 ALA A CA 1
ATOM 621 C C . ALA A 1 86 ? -4.727 -5.114 -1.546 1.00 97.75 86 ALA A C 1
ATOM 623 O O . ALA A 1 86 ? -5.290 -4.913 -0.476 1.00 97.75 86 ALA A O 1
ATOM 624 N N . ALA A 1 87 ? -3.973 -6.196 -1.768 1.00 97.75 87 ALA A N 1
ATOM 625 C CA . ALA A 1 87 ? -3.765 -7.240 -0.761 1.00 97.75 87 ALA A CA 1
ATOM 626 C C . ALA A 1 87 ? -3.149 -6.679 0.533 1.00 97.75 87 ALA A C 1
ATOM 628 O O . ALA A 1 87 ? -3.726 -6.863 1.596 1.00 97.75 87 ALA A O 1
ATOM 629 N N . VAL A 1 88 ? -2.074 -5.882 0.435 1.00 97.31 88 VAL A N 1
ATOM 630 C CA . VAL A 1 88 ? -1.465 -5.176 1.585 1.00 97.31 88 VAL A CA 1
ATOM 631 C C . VAL A 1 88 ? -2.507 -4.367 2.365 1.00 97.31 88 VAL A C 1
ATOM 633 O O . VAL A 1 88 ? -2.530 -4.386 3.594 1.00 97.31 88 VAL A O 1
ATOM 636 N N . SER A 1 89 ? -3.368 -3.639 1.654 1.00 96.88 89 SER A N 1
ATOM 637 C CA . SER A 1 89 ? -4.383 -2.787 2.277 1.00 96.88 89 SER A CA 1
ATOM 638 C C . SER A 1 89 ? -5.488 -3.600 2.955 1.00 96.88 89 SER A C 1
ATOM 640 O O . SER A 1 89 ? -5.932 -3.231 4.040 1.00 96.88 89 SER A O 1
ATOM 642 N N . MET A 1 90 ? -5.941 -4.685 2.323 1.00 97.25 90 MET A N 1
ATOM 643 C CA . MET A 1 90 ? -7.019 -5.531 2.840 1.00 97.25 90 MET A CA 1
ATOM 644 C C . MET A 1 90 ? -6.556 -6.371 4.030 1.00 97.25 90 MET A C 1
ATOM 646 O O . MET A 1 90 ? -7.245 -6.375 5.045 1.00 97.25 90 MET A O 1
ATOM 650 N N . ASP A 1 91 ? -5.366 -6.971 3.957 1.00 96.50 91 ASP A N 1
ATOM 651 C CA . ASP A 1 91 ? -4.781 -7.731 5.069 1.00 96.50 91 ASP A CA 1
ATOM 652 C C . ASP A 1 91 ? -4.633 -6.840 6.315 1.00 96.50 91 ASP A C 1
ATOM 654 O O . ASP A 1 91 ? -4.975 -7.236 7.428 1.00 96.50 91 ASP A O 1
ATOM 658 N N . TRP A 1 92 ? -4.218 -5.580 6.134 1.00 96.44 92 TRP A N 1
ATOM 659 C CA . TRP A 1 92 ? -4.163 -4.621 7.239 1.00 96.44 92 TRP A CA 1
ATOM 660 C C . TRP A 1 92 ? -5.529 -4.253 7.806 1.00 96.44 92 TRP A C 1
ATOM 662 O O . TRP A 1 92 ? -5.661 -4.078 9.016 1.00 96.44 92 TRP A O 1
ATOM 672 N N . LEU A 1 93 ? -6.540 -4.077 6.952 1.00 95.69 93 LEU A N 1
ATOM 673 C CA . LEU A 1 93 ? -7.894 -3.784 7.418 1.00 95.69 93 LEU A CA 1
ATOM 674 C C . LEU A 1 93 ? -8.435 -4.935 8.271 1.00 95.69 93 LEU A C 1
ATOM 676 O O . LEU A 1 93 ? -9.033 -4.665 9.313 1.00 95.69 93 LEU A O 1
ATOM 680 N N . ASP A 1 94 ? -8.176 -6.180 7.873 1.00 94.81 94 ASP A N 1
ATOM 681 C CA . ASP A 1 94 ? -8.542 -7.359 8.656 1.00 94.81 94 ASP A CA 1
ATOM 682 C C . ASP A 1 94 ? -7.819 -7.360 10.012 1.00 94.81 94 ASP A C 1
ATOM 684 O O . ASP A 1 94 ? -8.463 -7.485 11.052 1.00 94.81 94 ASP A O 1
ATOM 688 N N . GLU A 1 95 ? -6.505 -7.117 10.045 1.00 91.88 95 GLU A N 1
ATOM 689 C CA . GLU A 1 95 ? -5.741 -7.046 11.302 1.00 91.88 95 GLU A CA 1
ATOM 690 C C . GLU A 1 95 ? -6.159 -5.878 12.215 1.00 91.88 95 GLU A C 1
ATOM 692 O O . GLU A 1 95 ? -6.142 -6.000 13.441 1.00 91.88 95 GLU A O 1
ATOM 697 N N . ALA A 1 96 ? -6.519 -4.725 11.645 1.00 90.31 96 ALA A N 1
ATOM 698 C CA . ALA A 1 96 ? -6.836 -3.517 12.404 1.00 90.31 96 ALA A CA 1
ATOM 699 C C . ALA A 1 96 ? -8.264 -3.500 12.980 1.00 90.31 96 ALA A C 1
ATOM 701 O O . ALA A 1 96 ? -8.533 -2.712 13.897 1.00 90.31 96 ALA A O 1
ATOM 702 N N . PHE A 1 97 ? -9.180 -4.306 12.427 1.00 86.88 97 PHE A N 1
ATOM 703 C CA . PHE A 1 97 ? -10.608 -4.287 12.768 1.00 86.88 97 PHE A CA 1
ATOM 704 C C . PHE A 1 97 ? -11.217 -5.648 13.144 1.00 86.88 97 PHE A C 1
ATOM 706 O O . PHE A 1 97 ? -12.418 -5.676 13.433 1.00 86.88 97 PHE A O 1
ATOM 713 N N . ALA A 1 98 ? -10.433 -6.729 13.176 1.00 82.75 98 ALA A N 1
ATOM 714 C CA . ALA A 1 98 ? -10.813 -7.985 13.833 1.00 82.75 98 ALA A CA 1
ATOM 715 C C . ALA A 1 98 ? -11.022 -7.807 15.350 1.00 82.75 98 ALA A C 1
ATOM 717 O O . ALA A 1 98 ? -11.943 -8.467 15.886 1.00 82.75 98 ALA A O 1
#

Solvent-accessible surface area (backbone atoms only — not comparable to full-atom values): 6213 Å² total; per-residue (Å²): 134,90,81,89,77,92,70,84,80,71,90,66,81,86,67,50,74,57,82,79,96,64,100,63,84,79,66,85,86,68,85,66,63,74,46,76,46,80,46,25,67,67,58,44,71,64,58,55,50,47,50,55,52,46,52,71,64,52,92,36,57,26,34,42,48,75,30,39,73,90,68,40,19,10,41,73,91,20,68,72,24,53,69,58,53,48,48,60,53,49,57,47,49,51,72,74,70,112

Mean predicted aligned error: 10.16 Å